Protein AF-A0A7S1HEB6-F1 (afdb_monomer_lite)

InterPro domains:
  IPR001453 MoaB/Mog domain [PF00994] (4-107)
  IPR001453 MoaB/Mog domain [SM00852] (3-138)
  IPR001453 MoaB/Mog domain [cd00885] (1-131)
  IPR036425 MoaB/Mog-like domain superfamily [G3DSA:3.40.980.10] (1-138)
  IPR036425 MoaB/Mog-like domain superfamily [SSF53218] (1-133)
  IPR050101 Competence-damage inducible protein CinA [PTHR13939] (1-138)

Radius of gyration: 15.94 Å; chains: 1; bounding box: 35×32×43 Å

Structure (mmCIF, N/CA/C/O backbone):
data_AF-A0A7S1HEB6-F1
#
_entry.id   AF-A0A7S1HEB6-F1
#
loop_
_atom_site.group_PDB
_atom_site.id
_atom_site.type_symbol
_atom_site.label_atom_id
_atom_site.label_alt_id
_atom_site.label_comp_id
_atom_site.label_asym_id
_atom_site.label_entity_id
_atom_site.label_seq_id
_atom_site.pdbx_PDB_ins_code
_atom_site.Cartn_x
_atom_site.Cartn_y
_atom_site.Cartn_z
_atom_site.occupancy
_atom_site.B_iso_or_equiv
_atom_site.auth_seq_id
_atom_site.auth_comp_id
_atom_site.auth_asym_id
_atom_site.auth_atom_id
_atom_site.pdbx_PDB_model_num
ATOM 1 N N . LYS A 1 1 ? -6.586 -6.520 15.567 1.00 96.88 1 LYS A N 1
ATOM 2 C CA . LYS A 1 1 ? -7.572 -6.198 14.508 1.00 96.88 1 LYS A CA 1
ATOM 3 C C . LYS A 1 1 ? -6.831 -5.660 13.300 1.00 96.88 1 LYS A C 1
ATOM 5 O O . LYS A 1 1 ? -5.785 -5.042 13.477 1.00 96.88 1 LYS A O 1
ATOM 10 N N . ALA A 1 2 ? -7.365 -5.883 12.113 1.00 98.69 2 ALA A N 1
ATOM 11 C CA . ALA A 1 2 ? -6.839 -5.358 10.869 1.00 98.69 2 ALA A CA 1
ATOM 12 C C . ALA A 1 2 ? -7.959 -4.744 10.026 1.00 98.69 2 ALA A C 1
ATOM 14 O O . ALA A 1 2 ? -9.112 -5.152 10.148 1.00 98.69 2 ALA A O 1
ATOM 15 N N . ALA A 1 3 ? -7.613 -3.812 9.151 1.00 98.75 3 ALA A N 1
ATOM 16 C CA . ALA A 1 3 ? -8.481 -3.304 8.099 1.00 98.75 3 ALA A CA 1
ATOM 17 C C . ALA A 1 3 ? -7.734 -3.299 6.762 1.00 98.75 3 ALA A C 1
ATOM 19 O O . ALA A 1 3 ? -6.502 -3.298 6.746 1.00 98.75 3 ALA A O 1
ATOM 20 N N . LEU A 1 4 ? -8.474 -3.305 5.658 1.00 98.75 4 LEU A N 1
ATOM 21 C CA . LEU A 1 4 ? -7.929 -3.256 4.304 1.00 98.75 4 LEU A CA 1
ATOM 22 C C . LEU A 1 4 ? -8.520 -2.067 3.541 1.00 98.75 4 LEU A C 1
ATOM 24 O O . LEU A 1 4 ? -9.736 -1.888 3.512 1.00 98.75 4 LEU A O 1
ATOM 28 N N . LEU A 1 5 ? -7.645 -1.291 2.913 1.00 98.62 5 LEU A N 1
ATOM 29 C CA . LEU A 1 5 ? -7.966 -0.233 1.968 1.00 98.62 5 LEU A CA 1
ATOM 30 C C . LEU A 1 5 ? -7.549 -0.674 0.564 1.00 98.62 5 LEU A C 1
ATOM 32 O O . LEU A 1 5 ? -6.359 -0.795 0.281 1.00 98.62 5 LEU A O 1
ATOM 36 N N . ILE A 1 6 ? -8.516 -0.930 -0.306 1.00 98.31 6 ILE A N 1
ATOM 37 C CA . ILE A 1 6 ? -8.262 -1.172 -1.727 1.00 98.31 6 ILE A CA 1
ATOM 38 C C . ILE A 1 6 ? -8.391 0.159 -2.459 1.00 98.31 6 ILE A C 1
ATOM 40 O O . ILE A 1 6 ? -9.386 0.858 -2.287 1.00 98.31 6 ILE A O 1
ATOM 44 N N . ILE A 1 7 ? -7.382 0.497 -3.252 1.00 98.06 7 ILE A N 1
ATOM 45 C CA . ILE A 1 7 ? -7.266 1.751 -3.995 1.00 98.06 7 ILE A CA 1
ATOM 46 C C . ILE A 1 7 ? -7.190 1.358 -5.463 1.00 98.06 7 ILE A C 1
ATOM 48 O O . ILE A 1 7 ? -6.260 0.652 -5.851 1.00 98.06 7 ILE A O 1
ATOM 52 N N . GLY A 1 8 ? -8.209 1.718 -6.232 1.00 96.38 8 GLY A N 1
ATOM 53 C CA . GLY A 1 8 ? -8.272 1.322 -7.632 1.00 96.38 8 GLY A CA 1
ATOM 54 C C . GLY A 1 8 ? -9.655 1.512 -8.229 1.00 96.38 8 GLY A C 1
ATOM 55 O O . GLY A 1 8 ? -10.626 0.821 -7.884 1.00 96.38 8 GLY A O 1
ATOM 56 N N . ASP A 1 9 ? -9.734 2.429 -9.179 1.00 96.00 9 ASP A N 1
ATOM 57 C CA . ASP A 1 9 ? -10.909 2.699 -10.000 1.00 96.00 9 ASP A CA 1
ATOM 58 C C . ASP A 1 9 ? -11.431 1.447 -10.729 1.00 96.00 9 ASP A C 1
ATOM 60 O O . ASP A 1 9 ? -12.634 1.282 -10.942 1.00 96.00 9 ASP A O 1
ATOM 64 N N . GLU A 1 10 ? -10.537 0.552 -11.141 1.00 95.31 10 GLU A N 1
ATOM 65 C CA . GLU A 1 10 ? -10.843 -0.678 -11.868 1.00 95.31 10 GLU A CA 1
ATOM 66 C C . GLU A 1 10 ? -11.604 -1.705 -11.023 1.00 95.31 10 GLU A C 1
ATOM 68 O O . GLU A 1 10 ? -12.398 -2.480 -11.570 1.00 95.31 10 GLU A O 1
ATOM 73 N N . VAL A 1 11 ? -11.397 -1.689 -9.701 1.00 96.25 11 VAL A N 1
ATOM 74 C CA . VAL A 1 11 ? -12.158 -2.515 -8.757 1.00 96.25 11 VAL A CA 1
ATOM 75 C C . VAL A 1 11 ? -13.565 -1.943 -8.608 1.00 96.25 11 VAL A C 1
ATOM 77 O O . VAL A 1 11 ? -14.543 -2.684 -8.699 1.00 96.25 11 VAL A O 1
ATOM 80 N N . LEU A 1 12 ? -13.691 -0.617 -8.474 1.00 96.94 12 LEU A N 1
ATOM 81 C CA . LEU A 1 12 ? -14.990 0.066 -8.394 1.00 96.94 12 LEU A CA 1
ATOM 82 C C . LEU A 1 12 ? -15.814 -0.068 -9.681 1.00 96.94 12 LEU A C 1
ATOM 84 O O . LEU A 1 12 ? -17.032 -0.238 -9.625 1.00 96.94 12 LEU A O 1
ATOM 88 N N . LYS A 1 13 ? -15.158 -0.030 -10.845 1.00 97.19 13 LYS A N 1
ATOM 89 C CA . LYS A 1 13 ? -15.783 -0.238 -12.163 1.00 97.19 13 LYS A CA 1
ATOM 90 C C . LYS A 1 13 ? -16.126 -1.708 -12.427 1.00 97.19 13 LYS A C 1
ATOM 92 O O . LYS A 1 13 ? -16.819 -1.999 -13.401 1.00 97.19 13 LYS A O 1
ATOM 97 N N . GLY A 1 14 ? -15.639 -2.635 -11.598 1.00 96.12 14 GLY A N 1
ATOM 98 C CA . GLY A 1 14 ? -15.824 -4.075 -11.777 1.00 96.12 14 GLY A CA 1
ATOM 99 C C . GLY A 1 14 ? -15.068 -4.653 -12.976 1.00 96.12 14 GLY A C 1
ATOM 100 O O . GLY A 1 14 ? -15.375 -5.757 -13.422 1.00 96.12 14 GLY A O 1
ATOM 101 N N . THR A 1 15 ? -14.092 -3.921 -13.521 1.00 96.94 15 THR A N 1
ATOM 102 C CA . THR A 1 15 ? -13.247 -4.397 -14.626 1.00 96.94 15 THR A CA 1
ATOM 103 C C . THR A 1 15 ? -12.133 -5.321 -14.142 1.00 96.94 15 THR A C 1
ATOM 105 O O . THR A 1 15 ? -11.611 -6.113 -14.925 1.00 96.94 15 THR A O 1
ATOM 108 N N . VAL A 1 16 ? -11.792 -5.250 -12.853 1.00 95.94 16 VAL A N 1
ATOM 109 C CA . VAL A 1 16 ? -10.899 -6.190 -12.173 1.00 95.94 16 VAL A CA 1
ATOM 110 C C . VAL A 1 16 ? -11.618 -6.765 -10.959 1.00 95.94 16 VAL A C 1
ATOM 112 O O . VAL A 1 16 ? -12.208 -6.047 -10.158 1.00 95.94 16 VAL A O 1
ATOM 115 N N . GLU A 1 17 ? -11.564 -8.087 -10.830 1.00 96.12 17 GLU A N 1
ATOM 116 C CA . GLU A 1 17 ? -12.076 -8.797 -9.662 1.00 96.12 17 GLU A CA 1
ATOM 117 C C . GLU A 1 17 ? -11.105 -8.650 -8.482 1.00 96.12 17 GLU A C 1
ATOM 119 O O . GLU A 1 17 ? -9.916 -8.964 -8.602 1.00 96.12 17 GLU A O 1
ATOM 124 N N . ASP A 1 18 ? -11.619 -8.240 -7.321 1.00 96.44 18 ASP A N 1
ATOM 125 C CA . ASP A 1 18 ? -10.842 -8.202 -6.083 1.00 96.44 18 ASP A CA 1
ATOM 126 C C . ASP A 1 18 ? -10.491 -9.618 -5.594 1.00 96.44 18 ASP A C 1
ATOM 128 O O . ASP A 1 18 ? -11.314 -10.361 -5.052 1.00 96.44 18 ASP A O 1
ATOM 132 N N . LYS A 1 19 ? -9.211 -9.969 -5.743 1.00 96.88 19 LYS A N 1
ATOM 133 C CA . LYS A 1 19 ? -8.614 -11.204 -5.208 1.00 96.88 19 LYS A CA 1
ATOM 134 C C . LYS A 1 19 ? -7.832 -10.973 -3.914 1.00 96.88 19 LYS A C 1
ATOM 136 O O . LYS A 1 19 ? -7.462 -11.943 -3.244 1.00 96.88 19 LYS A O 1
ATOM 141 N N . ASN A 1 20 ? -7.597 -9.715 -3.546 1.00 96.75 20 ASN A N 1
ATOM 142 C CA . ASN A 1 20 ? -6.751 -9.321 -2.426 1.00 96.75 20 ASN A CA 1
ATOM 143 C C . ASN A 1 20 ? -7.496 -9.474 -1.100 1.00 96.75 20 ASN A C 1
ATOM 145 O O . ASN A 1 20 ? -6.960 -10.093 -0.176 1.00 96.75 20 ASN A O 1
ATOM 149 N N . THR A 1 21 ? -8.752 -9.023 -1.023 1.00 98.06 21 THR A N 1
ATOM 150 C CA . THR A 1 21 ? -9.584 -9.185 0.181 1.00 98.06 21 THR A CA 1
ATOM 151 C C . THR A 1 21 ? -9.708 -10.641 0.626 1.00 98.06 21 THR A C 1
ATOM 153 O O . THR A 1 21 ? -9.327 -10.944 1.763 1.00 98.06 21 THR A O 1
ATOM 156 N N . PRO A 1 22 ? -10.197 -11.585 -0.209 1.00 97.94 22 PRO A N 1
ATOM 157 C CA . PRO A 1 22 ? -10.374 -12.964 0.237 1.00 97.94 22 PRO A CA 1
ATOM 158 C C . PRO A 1 22 ? -9.044 -13.650 0.574 1.00 97.94 22 PRO A C 1
ATOM 160 O O . PRO A 1 22 ? -9.010 -14.511 1.457 1.00 97.94 22 PRO A O 1
ATOM 163 N N . TRP A 1 23 ? -7.944 -13.292 -0.097 1.00 98.12 23 TRP A N 1
ATOM 164 C CA . TRP A 1 23 ? -6.619 -13.822 0.223 1.00 98.12 23 TRP A CA 1
ATOM 165 C C . TRP A 1 23 ? -6.130 -13.329 1.590 1.00 98.12 23 TRP A C 1
ATOM 167 O O . TRP A 1 23 ? -5.758 -14.145 2.441 1.00 98.12 23 TRP A O 1
ATOM 177 N N . LEU A 1 24 ? -6.187 -12.015 1.830 1.00 98.31 24 LEU A N 1
ATOM 178 C CA . LEU A 1 24 ? -5.711 -11.399 3.067 1.00 98.31 24 LEU A CA 1
ATOM 179 C C . LEU A 1 24 ? -6.556 -11.842 4.265 1.00 98.31 24 LEU A C 1
ATOM 181 O O . LEU A 1 24 ? -6.000 -12.244 5.287 1.00 98.31 24 LEU A O 1
ATOM 185 N N . ALA A 1 25 ? -7.885 -11.861 4.119 1.00 98.38 25 ALA A N 1
ATOM 186 C CA . ALA A 1 25 ? -8.803 -12.310 5.164 1.00 98.38 25 ALA A CA 1
ATOM 187 C C . ALA A 1 25 ? -8.462 -13.730 5.647 1.00 98.38 25 ALA A C 1
ATOM 189 O O . ALA A 1 25 ? -8.342 -13.965 6.849 1.00 98.38 25 ALA A O 1
ATOM 190 N N . LYS A 1 26 ? -8.211 -14.667 4.720 1.00 98.38 26 LYS A N 1
ATOM 191 C CA . LYS A 1 26 ? -7.810 -16.044 5.060 1.00 98.38 26 LYS A CA 1
ATOM 192 C C . LYS A 1 26 ? -6.473 -16.089 5.805 1.00 98.38 26 LYS A C 1
ATOM 194 O O . LYS A 1 26 ? -6.342 -16.838 6.771 1.00 98.38 26 LYS A O 1
ATOM 199 N N . LYS A 1 27 ? -5.478 -15.305 5.370 1.00 98.31 27 LYS A N 1
ATOM 200 C CA . LYS A 1 27 ? -4.136 -15.273 5.986 1.00 98.31 27 LYS A CA 1
ATOM 201 C C . LYS A 1 27 ? -4.127 -14.661 7.385 1.00 98.31 27 LYS A C 1
ATOM 203 O O . LYS A 1 27 ? -3.360 -15.131 8.229 1.00 98.31 27 LYS A O 1
ATOM 208 N N . LEU A 1 28 ? -4.939 -13.630 7.609 1.00 98.31 28 LEU A N 1
ATOM 209 C CA . LEU A 1 28 ? -5.104 -12.979 8.908 1.00 98.31 28 LEU A CA 1
ATOM 210 C C . LEU A 1 28 ? -5.888 -13.874 9.869 1.00 98.31 28 LEU A C 1
ATOM 212 O O . LEU A 1 28 ? -5.422 -14.125 10.981 1.00 98.31 28 LEU A O 1
ATOM 216 N N . TYR A 1 29 ? -7.001 -14.455 9.410 1.00 98.00 29 TYR A N 1
ATOM 217 C CA . TYR A 1 29 ? -7.811 -15.367 10.218 1.00 98.00 29 TYR A CA 1
ATOM 218 C C . TYR A 1 29 ? -7.005 -16.582 10.687 1.00 98.00 29 TYR A C 1
ATOM 220 O O . TYR A 1 29 ? -7.027 -16.926 11.867 1.00 98.00 29 TYR A O 1
ATOM 228 N N . SER A 1 30 ? -6.188 -17.178 9.807 1.00 98.25 30 SER A N 1
ATOM 229 C CA . SER A 1 30 ? -5.315 -18.301 10.182 1.00 98.25 30 SER A CA 1
ATOM 230 C C . SER A 1 30 ? -4.249 -17.942 11.229 1.00 98.25 30 SER A C 1
ATOM 232 O O . SER A 1 30 ? -3.556 -18.829 11.716 1.00 98.25 30 SER A O 1
ATOM 234 N N . ARG A 1 31 ? -4.057 -16.651 11.522 1.00 97.94 31 ARG A N 1
ATOM 235 C CA . ARG A 1 31 ? -3.127 -16.116 12.530 1.00 97.94 31 ARG A CA 1
ATOM 236 C C . ARG A 1 31 ? -3.855 -15.510 13.735 1.00 97.94 31 ARG A C 1
ATOM 238 O O . ARG A 1 31 ? -3.209 -14.880 14.565 1.00 97.94 31 ARG A O 1
ATOM 245 N N . GL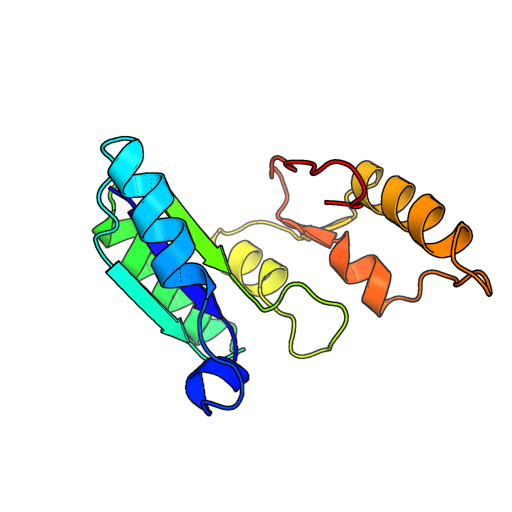Y A 1 32 ? -5.175 -15.678 13.833 1.00 97.81 32 GLY A N 1
ATOM 246 C CA . GLY A 1 32 ? -5.982 -15.116 14.918 1.00 97.81 32 GLY A CA 1
ATOM 247 C C . GLY A 1 32 ? -6.158 -13.596 14.841 1.00 97.81 32 GLY A C 1
ATOM 248 O O . GLY A 1 32 ? -6.391 -12.958 15.865 1.00 97.81 32 GLY A O 1
ATOM 249 N N . VAL A 1 33 ? -6.015 -12.997 13.654 1.00 98.38 33 VAL A N 1
ATOM 250 C CA . VAL A 1 33 ? -6.235 -11.563 13.435 1.00 98.38 33 VAL A CA 1
ATOM 251 C C . VAL A 1 33 ? -7.533 -11.356 12.661 1.00 98.38 33 VAL A C 1
ATOM 253 O O . VAL A 1 33 ? -7.652 -11.778 11.514 1.00 98.38 33 VAL A O 1
ATOM 256 N N . ASP A 1 34 ? -8.483 -10.642 13.263 1.00 97.12 34 ASP A N 1
ATOM 257 C CA . ASP A 1 34 ? -9.737 -10.292 12.593 1.00 97.12 34 ASP A CA 1
ATOM 258 C C . ASP A 1 34 ? -9.539 -9.128 11.618 1.00 97.12 34 ASP A C 1
ATOM 260 O O . ASP A 1 34 ? -9.093 -8.046 12.022 1.00 97.12 34 ASP A O 1
ATOM 264 N N . LEU A 1 35 ? -9.910 -9.339 10.352 1.00 98.50 35 LEU A N 1
ATOM 265 C CA . LEU A 1 35 ? -10.102 -8.273 9.371 1.00 98.50 35 LEU A CA 1
ATOM 266 C C . LEU A 1 35 ? -11.491 -7.658 9.596 1.00 98.50 35 LEU A C 1
ATOM 268 O O . LEU A 1 35 ? -12.499 -8.237 9.201 1.00 98.50 35 LEU A O 1
ATOM 272 N N . VAL A 1 36 ? -11.547 -6.516 10.280 1.00 98.12 36 VAL A N 1
ATOM 273 C CA . VAL A 1 36 ? -12.801 -5.929 10.787 1.00 98.12 36 VAL A CA 1
ATOM 274 C C . VAL A 1 36 ? -13.487 -4.993 9.793 1.00 98.12 36 VAL A C 1
ATOM 276 O O . VAL A 1 36 ? -14.682 -4.734 9.916 1.00 98.12 36 VAL A O 1
ATOM 279 N N . ARG A 1 37 ? -12.745 -4.482 8.806 1.00 98.50 37 ARG A N 1
ATOM 280 C CA . ARG A 1 37 ? -13.255 -3.564 7.784 1.00 98.50 37 ARG A CA 1
ATOM 281 C C . ARG A 1 37 ? -12.458 -3.700 6.492 1.00 98.50 37 ARG A C 1
ATOM 283 O O . ARG A 1 37 ? -11.237 -3.838 6.527 1.00 98.50 37 ARG A O 1
ATOM 290 N N . VAL A 1 38 ? -13.165 -3.617 5.373 1.00 98.50 38 VAL A N 1
ATOM 291 C CA . VAL A 1 38 ? -12.593 -3.430 4.039 1.00 98.50 38 VAL A CA 1
ATOM 292 C C . VAL A 1 38 ? -13.305 -2.244 3.404 1.00 98.50 38 VAL A C 1
ATOM 294 O O . VAL A 1 38 ? -14.534 -2.179 3.468 1.00 98.50 38 VAL A O 1
ATOM 297 N N . GLU A 1 39 ? -12.552 -1.313 2.831 1.00 98.50 39 GLU A N 1
ATOM 298 C CA . GLU A 1 39 ? -13.078 -0.206 2.026 1.00 98.50 39 GLU A CA 1
ATOM 299 C C . GLU A 1 39 ? -12.358 -0.182 0.674 1.00 98.50 39 GLU A C 1
ATOM 301 O O . GLU A 1 39 ? -11.146 -0.386 0.613 1.00 98.50 39 GLU A O 1
ATOM 306 N N . VAL A 1 40 ? -13.119 0.031 -0.401 1.00 98.38 40 VAL A N 1
ATOM 307 C CA . VAL A 1 40 ? -12.614 0.197 -1.770 1.00 98.38 40 VAL A CA 1
ATOM 308 C C . VAL A 1 40 ? -12.857 1.649 -2.162 1.00 98.38 40 VAL A C 1
ATOM 310 O O . VAL A 1 40 ? -13.988 2.123 -2.037 1.00 98.38 40 VAL A O 1
ATOM 313 N N . VAL A 1 41 ? -11.818 2.352 -2.600 1.00 98.25 41 VAL A N 1
ATOM 314 C CA . VAL A 1 41 ? -11.854 3.787 -2.920 1.00 98.25 41 VAL A CA 1
ATOM 315 C C . VAL A 1 41 ? -11.246 4.055 -4.300 1.00 98.25 41 VAL A C 1
ATOM 317 O O . VAL A 1 41 ? -10.448 3.238 -4.771 1.00 98.25 41 VAL A O 1
ATOM 320 N N . PRO A 1 42 ? -11.625 5.163 -4.967 1.00 97.50 42 PRO A N 1
ATOM 321 C CA . PRO A 1 42 ? -10.995 5.559 -6.223 1.00 97.50 42 PRO A CA 1
ATOM 322 C C . PRO A 1 42 ? -9.539 5.987 -6.001 1.00 97.50 42 PRO A C 1
ATOM 324 O O . PRO A 1 42 ? -9.114 6.231 -4.867 1.00 97.50 42 PRO A O 1
ATOM 327 N N . ASP A 1 43 ? -8.799 6.144 -7.097 1.00 96.12 43 ASP A N 1
ATOM 328 C CA . ASP A 1 43 ? -7.449 6.722 -7.131 1.00 96.12 43 ASP A CA 1
ATOM 329 C C . ASP A 1 43 ? -7.474 8.248 -6.894 1.00 96.12 43 ASP A C 1
ATOM 331 O O . ASP A 1 43 ? -7.026 9.055 -7.710 1.00 96.12 43 ASP A O 1
ATOM 335 N N . ASP A 1 44 ? -8.022 8.660 -5.747 1.00 96.75 44 ASP A N 1
ATOM 336 C CA . ASP A 1 44 ? -8.094 10.044 -5.282 1.00 96.75 44 ASP A CA 1
ATOM 337 C C . ASP A 1 44 ? -7.414 10.205 -3.913 1.00 96.75 44 ASP A C 1
ATOM 339 O O . ASP A 1 44 ? -7.672 9.472 -2.955 1.00 96.75 44 ASP A O 1
ATOM 343 N N . LYS A 1 45 ? -6.532 11.205 -3.797 1.00 96.31 45 LYS A N 1
ATOM 344 C CA . LYS A 1 45 ? -5.729 11.421 -2.582 1.00 96.31 45 LYS A CA 1
ATOM 345 C C . LYS A 1 45 ? -6.579 11.700 -1.348 1.00 96.31 45 LYS A C 1
ATOM 347 O O . LYS A 1 45 ? -6.229 11.254 -0.253 1.00 96.31 45 LYS A O 1
ATOM 352 N N . LYS A 1 46 ? -7.668 12.456 -1.506 1.00 96.88 46 LYS A N 1
ATOM 353 C CA . LYS A 1 46 ? -8.545 12.826 -0.399 1.00 96.88 46 LYS A CA 1
ATOM 354 C C . LYS A 1 46 ? -9.326 11.604 0.071 1.00 96.88 46 LYS A C 1
ATOM 356 O O . LYS A 1 46 ? -9.377 11.362 1.277 1.00 96.88 46 LYS A O 1
ATOM 361 N N . ASP A 1 47 ? -9.873 10.815 -0.852 1.00 98.25 47 ASP A N 1
ATOM 362 C CA . ASP A 1 47 ? -10.573 9.572 -0.515 1.00 98.25 47 ASP A CA 1
ATOM 363 C C . ASP A 1 47 ? -9.649 8.567 0.185 1.00 98.25 47 ASP A C 1
ATOM 365 O O . ASP A 1 47 ? -10.026 8.006 1.221 1.00 98.25 47 ASP A O 1
ATOM 369 N N . VAL A 1 48 ? -8.413 8.392 -0.298 1.00 98.31 48 VAL A N 1
ATOM 370 C CA . VAL A 1 48 ? -7.408 7.537 0.356 1.00 98.31 48 VAL A CA 1
ATOM 371 C C . VAL A 1 48 ? -7.083 8.042 1.764 1.00 98.31 48 VAL A C 1
ATOM 373 O O . VAL A 1 48 ? -7.107 7.258 2.717 1.00 98.31 48 VAL A O 1
ATOM 376 N N . GLY A 1 49 ? -6.814 9.341 1.926 1.00 98.06 49 GLY A N 1
ATOM 377 C CA . GLY A 1 49 ? -6.446 9.934 3.214 1.00 98.06 49 GLY A CA 1
ATOM 378 C C . GLY A 1 49 ? -7.564 9.869 4.259 1.00 98.06 49 GLY A C 1
ATOM 379 O O . GLY A 1 49 ? -7.338 9.408 5.383 1.00 98.06 49 GLY A O 1
ATOM 380 N N . ASP A 1 50 ? -8.783 10.263 3.885 1.00 98.25 50 ASP A N 1
ATOM 381 C CA . ASP A 1 50 ? -9.951 10.224 4.772 1.00 98.25 50 ASP A CA 1
ATOM 382 C C . ASP A 1 50 ? -10.275 8.786 5.193 1.00 98.25 50 ASP A C 1
ATOM 384 O O . ASP A 1 50 ? -10.607 8.518 6.353 1.00 98.25 50 ASP A O 1
ATOM 388 N N . THR A 1 51 ? -10.152 7.839 4.261 1.00 98.56 51 THR A N 1
ATOM 389 C CA . THR A 1 51 ? -10.401 6.423 4.534 1.00 98.56 51 THR A CA 1
ATOM 390 C C . THR A 1 51 ? -9.321 5.831 5.424 1.00 98.56 51 THR A C 1
ATOM 392 O O . THR A 1 51 ? -9.646 5.176 6.413 1.00 98.56 51 THR A O 1
ATOM 395 N N . LEU A 1 52 ? -8.043 6.129 5.171 1.00 98.31 52 LEU A N 1
ATOM 396 C CA . LEU A 1 52 ? -6.951 5.726 6.055 1.00 98.31 52 LEU A CA 1
ATOM 397 C C . LEU A 1 52 ? -7.198 6.205 7.492 1.00 98.31 52 LEU A C 1
ATOM 399 O O . LEU A 1 52 ? -7.038 5.424 8.432 1.00 98.31 52 LEU A O 1
ATOM 403 N N . ALA A 1 53 ? -7.617 7.460 7.679 1.00 97.88 53 ALA A N 1
ATOM 404 C CA . ALA A 1 53 ? -7.921 8.005 9.000 1.00 97.88 53 ALA A CA 1
ATOM 405 C C . ALA A 1 53 ? -9.060 7.238 9.698 1.00 97.88 53 ALA A C 1
ATOM 407 O O . ALA A 1 53 ? -8.907 6.849 10.862 1.00 97.88 53 ALA A O 1
ATOM 408 N N . ARG A 1 54 ? -10.163 6.951 8.987 1.00 97.94 54 ARG A N 1
ATOM 409 C CA . ARG A 1 54 ? -11.275 6.134 9.512 1.00 97.94 54 ARG A CA 1
ATOM 410 C C . ARG A 1 54 ? -10.822 4.725 9.887 1.00 97.94 54 ARG A C 1
ATOM 412 O O . ARG A 1 54 ? -11.090 4.274 11.000 1.00 97.94 54 ARG A O 1
ATOM 419 N N . LEU A 1 55 ? -10.096 4.045 8.999 1.00 98.50 55 LEU A N 1
ATOM 420 C CA . LEU A 1 55 ? -9.631 2.676 9.231 1.00 98.50 55 LEU A CA 1
ATOM 421 C C . LEU A 1 55 ? -8.646 2.595 10.400 1.00 98.50 55 LEU A C 1
ATOM 423 O O . LEU A 1 55 ? -8.733 1.669 11.204 1.00 98.50 55 LEU A O 1
ATOM 427 N N . ARG A 1 56 ? -7.746 3.577 10.548 1.00 97.69 56 ARG A N 1
ATOM 428 C CA . ARG A 1 56 ? -6.839 3.667 11.706 1.00 97.69 56 ARG A CA 1
ATOM 429 C C . ARG A 1 56 ? -7.610 3.801 13.019 1.00 97.69 56 ARG A C 1
ATOM 431 O O . ARG A 1 56 ? -7.248 3.145 13.995 1.00 97.69 56 ARG A O 1
ATOM 438 N N . ALA A 1 57 ? -8.668 4.613 13.045 1.00 97.56 57 ALA A N 1
ATOM 439 C CA . ALA A 1 57 ? -9.529 4.741 14.219 1.00 97.56 57 ALA A CA 1
ATOM 440 C C . ALA A 1 57 ? -10.265 3.425 14.540 1.00 97.56 57 ALA A C 1
ATOM 442 O O . ALA A 1 57 ? -10.321 3.027 15.702 1.00 97.56 57 ALA A O 1
ATOM 443 N N . GLU A 1 58 ? -10.757 2.719 13.517 1.00 98.00 58 GLU A N 1
ATOM 444 C CA . GLU A 1 58 ? -11.471 1.440 13.648 1.00 98.00 58 GLU A CA 1
ATOM 445 C C . GLU A 1 58 ? -10.589 0.322 14.237 1.00 98.00 58 GLU A C 1
ATOM 447 O O . GLU A 1 58 ? -11.012 -0.435 15.119 1.00 98.00 58 GLU 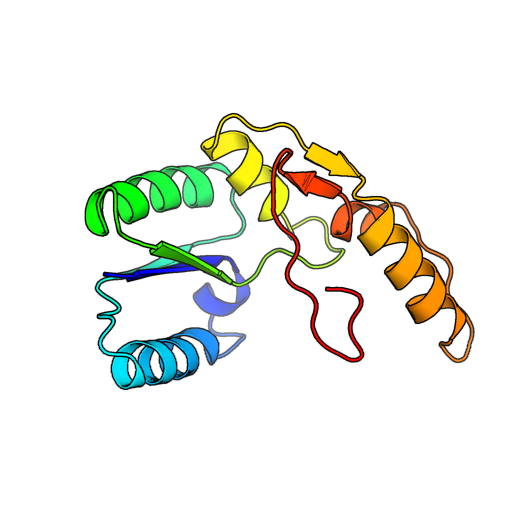A O 1
ATOM 452 N N . VAL A 1 59 ? -9.343 0.202 13.767 1.00 98.38 59 VAL A N 1
ATOM 453 C CA . VAL A 1 59 ? -8.431 -0.864 14.220 1.00 98.38 59 VAL A CA 1
ATOM 454 C C . VAL A 1 59 ? -7.735 -0.537 15.543 1.00 98.38 59 VAL A C 1
ATOM 456 O O . VAL A 1 59 ? -7.282 -1.457 16.230 1.00 98.38 59 VAL A O 1
ATOM 459 N N . GLY A 1 60 ? -7.698 0.742 15.927 1.00 97.31 60 GLY A N 1
ATOM 460 C CA . GLY A 1 60 ? -7.117 1.225 17.176 1.00 97.31 60 GLY A CA 1
ATOM 461 C C . GLY A 1 60 ? -5.579 1.257 17.187 1.00 97.31 60 GLY A C 1
ATOM 462 O O . GLY A 1 60 ? -4.929 0.925 16.196 1.00 97.31 60 GLY A O 1
ATOM 463 N N . PRO A 1 61 ? -4.964 1.637 18.324 1.00 95.56 61 PRO A N 1
ATOM 464 C CA . PRO A 1 61 ? -3.523 1.910 18.417 1.00 95.56 61 PRO A CA 1
ATOM 465 C C . PRO A 1 61 ? -2.626 0.676 18.240 1.00 95.56 61 PRO A C 1
ATOM 467 O O . PRO A 1 61 ? -1.443 0.819 17.958 1.00 95.56 61 PRO A O 1
ATOM 470 N N . THR A 1 62 ? -3.172 -0.527 18.419 1.00 96.12 62 THR A N 1
ATOM 471 C CA . THR A 1 62 ? -2.465 -1.808 18.243 1.00 96.12 62 THR A CA 1
ATOM 472 C C . THR A 1 62 ? -2.924 -2.563 16.993 1.00 96.12 62 THR A C 1
ATOM 474 O O . THR A 1 62 ? -2.592 -3.734 16.806 1.00 96.12 62 THR A O 1
ATOM 477 N N . GLY A 1 63 ? -3.747 -1.921 16.161 1.00 97.44 63 GLY A N 1
ATOM 478 C CA . GLY A 1 63 ? -4.270 -2.488 14.931 1.00 97.44 63 GLY A CA 1
ATOM 479 C C . GLY A 1 63 ? -3.367 -2.254 13.724 1.00 97.44 63 GLY A C 1
ATOM 480 O O . GLY A 1 63 ? -2.380 -1.528 13.786 1.00 97.44 63 GLY A O 1
ATOM 481 N N . MET A 1 64 ? -3.731 -2.877 12.605 1.00 97.94 64 MET A N 1
ATOM 482 C CA . MET A 1 64 ? -3.019 -2.747 11.331 1.00 97.94 64 MET A CA 1
ATOM 483 C C . MET A 1 64 ? -3.979 -2.295 10.234 1.00 97.94 64 MET A C 1
ATOM 485 O O . MET A 1 64 ? -5.108 -2.778 10.164 1.00 97.94 64 MET A O 1
ATOM 489 N N . VAL A 1 65 ? -3.524 -1.412 9.350 1.00 98.31 65 VAL A N 1
ATOM 490 C CA . VAL A 1 65 ? -4.223 -1.100 8.099 1.00 98.31 65 VAL A CA 1
ATOM 491 C C . VAL A 1 65 ? -3.336 -1.565 6.955 1.00 98.31 65 VAL A C 1
ATOM 493 O O . VAL A 1 65 ? -2.171 -1.185 6.884 1.00 98.31 65 VAL A O 1
ATOM 496 N N . PHE A 1 66 ? -3.884 -2.409 6.090 1.00 98.25 66 PHE A N 1
ATOM 497 C CA . PHE A 1 66 ? -3.255 -2.840 4.850 1.00 98.25 66 PHE A CA 1
ATOM 498 C C . PHE A 1 66 ? -3.799 -1.989 3.707 1.00 98.25 66 PHE A C 1
ATOM 500 O O . PHE A 1 66 ? -4.989 -1.681 3.697 1.00 98.25 66 PHE A O 1
ATOM 507 N N . THR A 1 67 ? -2.959 -1.638 2.739 1.00 97.75 67 THR A N 1
ATOM 508 C CA . THR A 1 67 ? -3.393 -1.027 1.478 1.00 97.75 67 THR A CA 1
ATOM 509 C C . THR A 1 67 ? -3.082 -1.960 0.313 1.00 97.75 67 THR A C 1
ATOM 511 O O . THR A 1 67 ? -2.183 -2.800 0.400 1.00 97.75 67 THR A O 1
ATOM 514 N N . SER A 1 68 ? -3.840 -1.852 -0.774 1.00 96.62 68 SER A N 1
ATOM 515 C CA . SER A 1 68 ? -3.592 -2.605 -2.002 1.00 96.62 68 SER A CA 1
ATOM 516 C C . SER A 1 68 ? -4.043 -1.807 -3.223 1.00 96.62 68 SER A C 1
ATOM 518 O O . SER A 1 68 ? -5.154 -1.286 -3.210 1.00 96.62 68 SER A O 1
ATOM 520 N N . GLY A 1 69 ? -3.194 -1.746 -4.253 1.00 94.94 69 GLY A N 1
ATOM 521 C CA . GLY A 1 69 ? -3.418 -0.967 -5.478 1.00 94.94 69 GLY A CA 1
ATOM 522 C C . GLY A 1 69 ? -2.751 0.416 -5.459 1.00 94.94 69 GLY A C 1
ATOM 523 O O . GLY A 1 69 ? -2.233 0.847 -4.424 1.00 94.94 69 GLY A O 1
ATOM 524 N N . GLY A 1 70 ? -2.678 1.063 -6.624 1.00 93.38 70 GLY A N 1
ATOM 525 C CA . GLY A 1 70 ? -2.125 2.412 -6.808 1.00 93.38 70 GLY A CA 1
ATOM 526 C C . GLY A 1 70 ? -0.607 2.571 -6.584 1.00 93.38 70 GLY A C 1
ATOM 527 O O . GLY A 1 70 ? -0.173 3.634 -6.143 1.00 93.38 70 GLY A O 1
ATOM 528 N N . ILE A 1 71 ? 0.204 1.523 -6.804 1.00 93.12 71 ILE A N 1
ATOM 529 C CA . ILE A 1 71 ? 1.677 1.525 -6.588 1.00 93.12 71 ILE A CA 1
ATOM 530 C C . ILE A 1 71 ? 2.512 1.268 -7.859 1.00 93.12 71 ILE A C 1
ATOM 532 O O . ILE A 1 71 ? 3.721 1.025 -7.784 1.00 93.12 71 ILE A O 1
ATOM 536 N N . GLY A 1 72 ? 1.877 1.221 -9.024 1.00 90.69 72 GLY A N 1
ATOM 537 C CA . GLY A 1 72 ? 2.535 1.053 -10.315 1.00 90.69 72 GLY A CA 1
ATOM 538 C C . GLY A 1 72 ? 3.176 2.341 -10.871 1.00 90.69 72 GLY A C 1
ATOM 539 O O . GLY A 1 72 ? 3.381 3.322 -10.154 1.00 90.69 72 GLY A O 1
ATOM 540 N N . PRO A 1 73 ? 3.564 2.330 -12.161 1.00 89.38 73 PRO A N 1
ATOM 541 C CA . PRO A 1 73 ? 4.228 3.457 -12.814 1.00 89.38 73 PRO A CA 1
ATOM 542 C C . PRO A 1 73 ? 3.271 4.513 -13.392 1.00 89.38 73 PRO A C 1
ATOM 544 O O . PRO A 1 73 ? 3.753 5.480 -13.992 1.00 89.38 73 PRO A O 1
ATOM 547 N N . THR A 1 74 ? 1.950 4.324 -13.351 1.00 89.00 74 THR A N 1
ATOM 548 C CA . THR A 1 74 ? 1.020 5.226 -14.041 1.00 89.00 74 THR A CA 1
ATOM 549 C C . THR A 1 74 ? 0.750 6.495 -13.218 1.00 89.00 74 THR A C 1
ATOM 551 O O . THR A 1 74 ? 1.288 6.698 -12.129 1.00 89.00 74 THR A O 1
ATOM 554 N N . HIS A 1 75 ? 0.047 7.470 -13.802 1.00 81.81 75 HIS A N 1
ATOM 555 C CA . HIS A 1 75 ? -0.174 8.763 -13.130 1.00 81.81 75 HIS A CA 1
ATOM 556 C C . HIS A 1 75 ? -1.261 8.687 -12.051 1.00 81.81 75 HIS A C 1
ATOM 558 O O . HIS A 1 75 ? -1.242 9.487 -11.122 1.00 81.81 75 HIS A O 1
ATOM 564 N N . ASP A 1 76 ? -2.181 7.742 -12.204 1.00 86.88 76 ASP A N 1
ATOM 565 C CA . ASP A 1 76 ? -3.220 7.342 -11.257 1.00 86.88 76 ASP A CA 1
ATOM 566 C C . ASP A 1 76 ? -2.682 6.458 -10.120 1.00 86.88 76 ASP A C 1
ATOM 568 O O . ASP A 1 76 ? -3.303 6.399 -9.068 1.00 86.88 76 ASP A O 1
ATOM 572 N N . ASP A 1 77 ? -1.482 5.880 -10.243 1.00 91.31 77 ASP A N 1
ATOM 573 C CA . ASP A 1 77 ? -0.794 5.259 -9.108 1.00 91.31 77 ASP A CA 1
ATOM 574 C C . ASP A 1 77 ? -0.315 6.337 -8.112 1.00 91.31 77 ASP A C 1
ATOM 576 O O . ASP A 1 77 ? 0.739 6.963 -8.286 1.00 91.31 77 ASP A O 1
ATOM 580 N N . ILE A 1 78 ? -1.136 6.589 -7.087 1.00 94.62 78 ILE A N 1
ATOM 581 C CA . ILE A 1 78 ? -0.963 7.674 -6.103 1.00 94.62 78 ILE A CA 1
ATOM 582 C C . ILE A 1 78 ? -0.876 7.193 -4.648 1.00 94.62 78 ILE A C 1
ATOM 584 O O . ILE A 1 78 ? -0.900 8.012 -3.722 1.00 94.62 78 ILE A O 1
ATOM 588 N N . THR A 1 79 ? -0.833 5.881 -4.406 1.00 96.81 79 THR A N 1
ATOM 589 C CA . THR A 1 79 ? -0.957 5.326 -3.052 1.00 96.81 79 THR A CA 1
ATOM 590 C C . THR A 1 79 ? 0.165 5.814 -2.142 1.00 96.81 79 THR A C 1
ATOM 592 O O . THR A 1 79 ? -0.112 6.252 -1.027 1.00 96.81 79 THR A O 1
ATOM 595 N N . TYR A 1 80 ? 1.426 5.806 -2.585 1.00 95.94 80 TYR A N 1
ATOM 596 C CA . TYR A 1 80 ? 2.531 6.282 -1.744 1.00 95.94 80 TYR A CA 1
ATOM 597 C C . TYR A 1 80 ? 2.407 7.771 -1.422 1.00 95.94 80 TYR A C 1
ATOM 599 O O . TYR A 1 80 ? 2.590 8.157 -0.266 1.00 95.94 80 TYR A O 1
ATOM 607 N N . GLU A 1 81 ? 2.033 8.592 -2.401 1.00 95.69 81 GLU A N 1
ATOM 608 C CA . GLU A 1 81 ? 1.787 10.019 -2.227 1.00 95.69 81 GLU A CA 1
ATOM 609 C C . GLU A 1 81 ? 0.675 10.285 -1.214 1.00 95.69 81 GLU A C 1
ATOM 611 O O . GLU A 1 81 ? 0.865 11.073 -0.287 1.00 95.69 81 GLU A O 1
ATOM 616 N N . ALA A 1 82 ? -0.467 9.617 -1.369 1.00 96.94 82 ALA A N 1
ATOM 617 C CA . ALA A 1 82 ? -1.621 9.802 -0.502 1.00 96.94 82 ALA A CA 1
ATOM 618 C C . ALA A 1 82 ? -1.343 9.319 0.932 1.00 96.94 82 ALA A C 1
ATOM 620 O O . ALA A 1 82 ? -1.687 10.004 1.896 1.00 96.94 82 ALA A O 1
ATOM 621 N N . ILE A 1 83 ? -0.672 8.172 1.093 1.00 96.44 83 ILE A N 1
ATOM 622 C CA . ILE A 1 83 ? -0.295 7.644 2.412 1.00 96.44 83 ILE A CA 1
ATOM 623 C C . ILE A 1 83 ? 0.740 8.542 3.095 1.00 96.44 83 ILE A C 1
ATOM 625 O O . ILE A 1 83 ? 0.631 8.773 4.305 1.00 96.44 83 ILE A O 1
ATOM 629 N N . ALA A 1 84 ? 1.728 9.058 2.354 1.00 96.69 84 ALA A N 1
ATOM 630 C CA . ALA A 1 84 ? 2.714 9.991 2.890 1.00 96.69 84 ALA A CA 1
ATOM 631 C C . ALA A 1 84 ? 2.035 11.271 3.390 1.00 96.69 84 ALA A C 1
ATOM 633 O O . ALA A 1 84 ? 2.223 11.646 4.548 1.00 96.69 84 ALA A O 1
ATOM 634 N N . GLU A 1 85 ? 1.178 11.877 2.566 1.00 96.44 85 GLU A N 1
ATOM 635 C CA . GLU A 1 85 ? 0.421 13.084 2.907 1.00 96.44 85 GLU A CA 1
ATOM 636 C C . GLU A 1 85 ?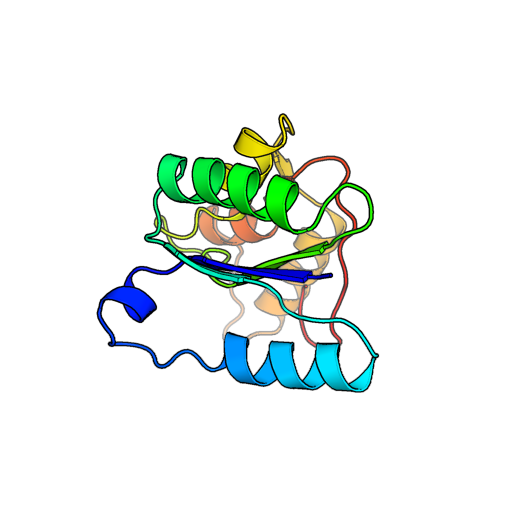 -0.466 12.870 4.144 1.00 96.44 85 GLU A C 1
ATOM 638 O O . GLU A 1 85 ? -0.343 13.598 5.132 1.00 96.44 85 GLU A O 1
ATOM 643 N N . ALA A 1 86 ? -1.275 11.806 4.154 1.00 95.12 86 ALA A N 1
ATOM 644 C CA . ALA A 1 86 ? -2.172 11.481 5.265 1.00 95.12 86 ALA A CA 1
ATOM 645 C C . ALA A 1 86 ? -1.437 11.116 6.569 1.00 95.12 86 ALA A C 1
ATOM 647 O O . ALA A 1 86 ? -2.002 11.214 7.662 1.00 95.12 86 ALA A O 1
ATOM 648 N N . SER A 1 87 ? -0.175 10.696 6.471 1.00 92.25 87 SER A N 1
ATOM 649 C CA . SER A 1 87 ? 0.670 10.360 7.622 1.00 92.25 87 SER A CA 1
ATOM 650 C C . SER A 1 87 ? 1.622 11.489 8.027 1.00 92.25 87 SER A C 1
ATOM 652 O O . SER A 1 87 ? 2.401 11.300 8.962 1.00 92.25 87 SER A O 1
ATOM 654 N N . GLY A 1 88 ? 1.587 12.642 7.346 1.00 95.31 88 GLY A N 1
ATOM 655 C CA . GLY A 1 88 ? 2.493 13.767 7.598 1.00 95.31 88 GLY A CA 1
ATOM 656 C C . GLY A 1 88 ? 3.962 13.457 7.288 1.00 95.31 88 GLY A C 1
ATOM 657 O O . GLY A 1 88 ? 4.857 14.004 7.931 1.00 95.31 88 GLY A O 1
ATOM 658 N N . ARG A 1 89 ? 4.215 12.548 6.343 1.00 95.94 89 ARG A N 1
ATOM 659 C CA . ARG A 1 89 ? 5.550 12.094 5.934 1.00 95.94 89 ARG A CA 1
ATOM 660 C C . ARG A 1 89 ? 5.952 12.716 4.606 1.00 95.94 89 ARG A C 1
ATOM 662 O O . ARG A 1 89 ? 5.110 13.097 3.795 1.00 95.94 89 ARG A O 1
ATOM 669 N N . LYS A 1 90 ? 7.260 12.799 4.380 1.00 97.06 90 LYS A N 1
ATOM 670 C CA . LYS A 1 90 ? 7.808 13.185 3.077 1.00 97.06 90 LYS A CA 1
ATOM 671 C C . LYS A 1 90 ? 7.912 11.959 2.182 1.00 97.06 90 LYS A C 1
ATOM 673 O O . LYS A 1 90 ? 7.844 10.835 2.662 1.00 97.06 90 LYS A O 1
ATOM 678 N N . LEU A 1 91 ? 8.090 12.193 0.891 1.00 96.75 91 LEU A N 1
ATOM 679 C CA . LEU A 1 91 ? 8.457 11.165 -0.071 1.00 96.75 91 LEU A CA 1
ATOM 680 C C . LEU A 1 91 ? 9.938 11.289 -0.395 1.00 96.75 91 LEU A C 1
ATOM 682 O O . LEU A 1 91 ? 10.413 12.389 -0.679 1.00 96.75 91 LEU A O 1
ATOM 686 N N . GLU A 1 92 ? 10.647 10.169 -0.373 1.00 96.88 92 GLU A N 1
ATOM 687 C CA . GLU A 1 92 ? 12.080 10.114 -0.639 1.00 96.88 92 GLU A CA 1
ATOM 688 C C . GLU A 1 92 ? 12.406 8.905 -1.512 1.00 96.88 92 GLU A C 1
ATOM 690 O O . GLU A 1 92 ? 11.780 7.848 -1.409 1.00 96.88 92 GLU A O 1
ATOM 695 N N . VAL A 1 93 ? 13.390 9.064 -2.396 1.00 96.75 93 VAL A N 1
ATOM 696 C CA . VAL A 1 93 ? 13.878 7.948 -3.208 1.00 96.75 93 VAL A CA 1
ATOM 697 C C . VAL A 1 93 ? 14.563 6.947 -2.286 1.00 96.75 93 VAL A C 1
ATOM 699 O O . VAL A 1 93 ? 15.571 7.247 -1.648 1.00 96.75 93 VAL A O 1
ATOM 702 N N . HIS A 1 94 ? 14.036 5.731 -2.248 1.00 96.50 94 HIS A N 1
ATOM 703 C CA . HIS A 1 94 ? 14.632 4.636 -1.514 1.00 96.50 94 HIS A CA 1
ATOM 704 C C . HIS A 1 94 ? 15.705 3.959 -2.375 1.00 96.50 94 HIS A C 1
ATOM 706 O O . HIS A 1 94 ? 15.431 3.060 -3.177 1.00 96.50 94 HIS A O 1
ATOM 712 N N . GLU A 1 95 ? 16.953 4.408 -2.215 1.00 95.81 95 GLU A N 1
ATOM 713 C CA . GLU A 1 95 ? 18.100 3.955 -3.016 1.00 95.81 95 GLU A CA 1
ATOM 714 C C . GLU A 1 95 ? 18.276 2.424 -3.089 1.00 95.81 95 GLU A C 1
ATOM 716 O O . GLU A 1 95 ? 18.561 1.924 -4.183 1.00 95.81 95 GLU A O 1
ATOM 721 N N . PRO A 1 96 ? 18.067 1.634 -2.012 1.00 94.75 96 PRO A N 1
ATOM 722 C CA . PRO A 1 96 ? 18.129 0.174 -2.106 1.00 94.75 96 PRO A CA 1
ATOM 723 C C . PRO A 1 96 ? 17.094 -0.413 -3.076 1.00 94.75 96 PRO A C 1
ATOM 725 O O . PRO A 1 96 ? 17.445 -1.235 -3.926 1.00 94.75 96 PRO A O 1
ATOM 728 N N . THR A 1 97 ? 15.841 0.053 -3.009 1.00 94.75 97 THR A N 1
ATOM 729 C CA . THR A 1 97 ? 14.776 -0.360 -3.937 1.00 94.75 97 THR A CA 1
ATOM 730 C C . THR A 1 97 ? 15.115 0.065 -5.360 1.00 94.75 97 THR A C 1
ATOM 732 O O . THR A 1 97 ? 15.044 -0.749 -6.282 1.00 94.75 97 THR A O 1
ATOM 735 N N . LEU A 1 98 ? 15.581 1.302 -5.552 1.00 95.44 98 LEU A N 1
ATOM 736 C CA . LEU A 1 98 ? 15.968 1.802 -6.869 1.00 95.44 98 LEU A CA 1
ATOM 737 C C . LEU A 1 98 ? 17.121 0.987 -7.481 1.00 95.44 98 LEU A C 1
ATOM 739 O O . LEU A 1 98 ? 17.112 0.688 -8.676 1.00 95.44 98 LEU A O 1
ATOM 743 N N . ALA A 1 99 ? 18.105 0.577 -6.678 1.00 94.38 99 ALA A N 1
ATOM 744 C CA . ALA A 1 99 ? 19.202 -0.276 -7.126 1.00 94.38 99 ALA A CA 1
ATOM 745 C C . ALA A 1 99 ? 18.720 -1.672 -7.563 1.00 94.38 99 ALA A C 1
ATOM 747 O O . ALA A 1 99 ? 19.193 -2.190 -8.580 1.00 94.38 99 ALA A O 1
ATOM 748 N N . LEU A 1 100 ? 17.767 -2.269 -6.839 1.00 93.94 100 LEU A N 1
ATOM 749 C CA . LEU A 1 100 ? 17.137 -3.532 -7.238 1.00 93.94 100 LEU A CA 1
ATOM 750 C C . LEU A 1 100 ? 16.320 -3.370 -8.523 1.00 93.94 100 LEU A C 1
ATOM 752 O O . LEU A 1 100 ? 16.450 -4.195 -9.427 1.00 93.94 100 LEU A O 1
ATOM 756 N N . MET A 1 101 ? 15.567 -2.274 -8.662 1.00 94.00 101 MET A N 1
ATOM 757 C CA . MET A 1 101 ? 14.845 -1.951 -9.895 1.00 94.00 101 MET A CA 1
ATOM 758 C C . MET A 1 101 ? 15.793 -1.830 -11.090 1.00 94.00 101 MET A C 1
ATOM 760 O O . MET A 1 101 ? 15.535 -2.431 -12.131 1.00 94.00 101 MET A O 1
ATOM 764 N N . ARG A 1 102 ? 16.922 -1.120 -10.947 1.00 94.50 102 ARG A N 1
ATOM 765 C CA . ARG A 1 102 ? 17.928 -0.997 -12.019 1.00 94.50 102 ARG A CA 1
ATOM 766 C C . ARG A 1 102 ? 18.412 -2.371 -12.485 1.00 94.50 102 ARG A C 1
ATOM 768 O O . ARG A 1 102 ? 18.440 -2.625 -13.685 1.00 94.50 102 ARG A O 1
ATOM 775 N N . LYS A 1 103 ? 18.732 -3.276 -11.552 1.00 93.19 103 LYS A N 1
ATOM 776 C CA . LYS A 1 103 ? 19.137 -4.656 -11.878 1.00 93.19 103 LYS A CA 1
ATOM 777 C C . LYS A 1 103 ? 18.015 -5.432 -12.572 1.00 93.19 103 LYS A C 1
ATOM 779 O O . LYS A 1 103 ? 18.265 -6.083 -13.581 1.00 93.19 103 LYS A O 1
ATOM 784 N N . PHE A 1 104 ? 16.789 -5.337 -12.057 1.00 92.50 104 PHE A N 1
ATOM 785 C CA . PHE A 1 104 ? 15.624 -6.039 -12.596 1.00 92.50 104 PHE A CA 1
ATOM 786 C C . PHE A 1 104 ? 15.306 -5.625 -14.039 1.00 92.50 104 PHE A C 1
ATOM 788 O O . PHE A 1 104 ? 15.093 -6.480 -14.895 1.00 92.50 104 PHE A O 1
ATOM 795 N N . TYR A 1 105 ? 15.296 -4.32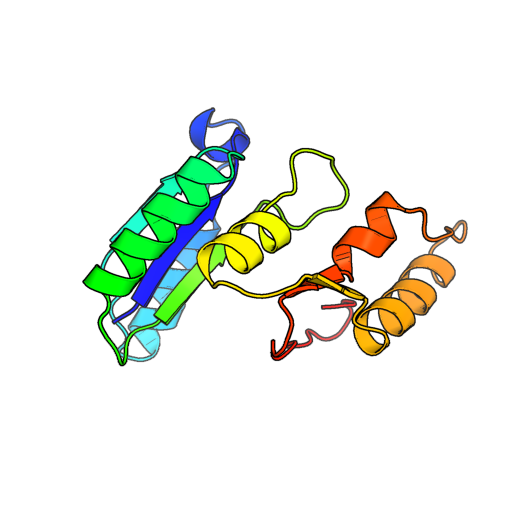1 -14.331 1.00 92.44 105 TYR A N 1
ATOM 796 C CA . TYR A 1 105 ? 14.991 -3.816 -15.672 1.00 92.44 105 TYR A CA 1
ATOM 797 C C . TYR A 1 105 ? 16.154 -3.992 -16.662 1.00 92.44 105 TYR A C 1
ATOM 799 O O . TYR A 1 105 ? 15.899 -4.235 -17.842 1.00 92.44 105 TYR A O 1
ATOM 807 N N . ALA A 1 106 ? 17.410 -3.963 -16.198 1.00 94.19 106 ALA A N 1
ATOM 808 C CA . ALA A 1 106 ? 18.575 -4.279 -17.029 1.00 94.19 106 ALA A CA 1
ATOM 809 C C . ALA A 1 106 ? 18.636 -5.762 -17.441 1.00 94.19 106 ALA A C 1
ATOM 811 O O . ALA A 1 106 ? 19.181 -6.076 -18.493 1.00 94.19 106 ALA A O 1
ATOM 812 N N . ALA A 1 107 ? 18.070 -6.664 -16.632 1.00 92.94 107 ALA A N 1
ATOM 813 C CA . ALA A 1 107 ? 18.008 -8.099 -16.918 1.00 92.94 107 ALA A CA 1
ATOM 814 C C . ALA A 1 107 ? 16.859 -8.507 -17.867 1.00 92.94 107 ALA A C 1
ATOM 816 O O . ALA A 1 107 ? 16.745 -9.683 -18.208 1.00 92.94 107 ALA A O 1
ATOM 817 N N . LYS A 1 108 ? 15.984 -7.573 -18.273 1.00 91.50 108 LYS A N 1
ATOM 818 C CA . LYS A 1 108 ? 14.934 -7.834 -19.273 1.00 91.50 108 LYS A CA 1
ATOM 819 C C . LYS A 1 108 ? 15.532 -7.984 -20.674 1.00 91.50 108 LYS A C 1
ATOM 821 O O . LYS A 1 108 ? 16.623 -7.494 -20.939 1.00 91.50 108 LYS A O 1
ATOM 826 N N . ASP A 1 109 ? 14.778 -8.616 -21.570 1.00 92.50 109 ASP A N 1
ATOM 827 C CA . ASP A 1 109 ? 15.125 -8.746 -22.987 1.00 92.50 109 ASP A CA 1
ATOM 828 C C . ASP A 1 109 ? 14.019 -8.121 -23.871 1.00 92.50 109 ASP A C 1
ATOM 830 O O . ASP A 1 109 ? 12.900 -8.644 -23.893 1.00 92.50 109 ASP A O 1
ATOM 834 N N . PRO A 1 110 ? 14.269 -6.976 -24.542 1.00 92.88 110 PRO A N 1
ATOM 835 C CA . PRO A 1 110 ? 15.490 -6.173 -24.455 1.00 92.88 110 PRO A CA 1
ATOM 836 C C . PRO A 1 110 ? 15.623 -5.462 -23.090 1.00 92.88 110 PRO A C 1
ATOM 838 O O . PRO A 1 110 ? 14.607 -5.238 -22.415 1.00 92.88 110 PRO A O 1
ATOM 841 N N . PRO A 1 111 ? 16.847 -5.058 -22.688 1.00 93.69 111 PRO A N 1
ATOM 842 C CA . PRO A 1 111 ? 17.061 -4.264 -21.482 1.00 93.69 111 PRO A CA 1
ATOM 843 C C . PRO A 1 111 ? 16.256 -2.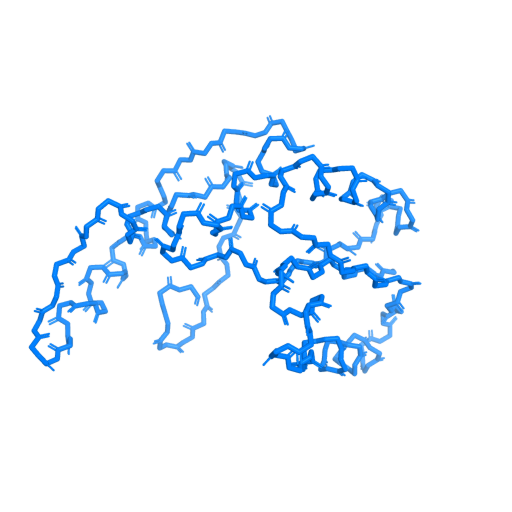968 -21.518 1.00 93.69 111 PRO A C 1
ATOM 845 O O . PRO A 1 111 ? 16.092 -2.344 -22.568 1.00 93.69 111 PRO A O 1
ATOM 848 N N . GLN A 1 112 ? 15.757 -2.550 -20.360 1.00 93.06 112 GLN A N 1
ATOM 849 C CA . GLN A 1 112 ? 14.946 -1.345 -20.235 1.00 93.06 112 GLN A CA 1
ATOM 850 C C . GLN A 1 112 ? 15.579 -0.375 -19.239 1.00 93.06 112 GLN A C 1
ATOM 852 O O . GLN A 1 112 ? 16.016 -0.773 -18.162 1.00 93.06 112 GLN A O 1
ATOM 857 N N . GLU A 1 113 ? 15.577 0.914 -19.570 1.00 90.69 113 GLU A N 1
ATOM 858 C CA . GLU A 1 113 ? 16.014 1.962 -18.646 1.00 90.69 113 GLU A CA 1
ATOM 859 C C . GLU A 1 113 ? 14.886 2.383 -17.691 1.00 90.69 113 GLU A C 1
ATOM 861 O O . GLU A 1 113 ? 13.692 2.224 -17.976 1.00 90.69 113 GLU A O 1
ATOM 866 N N . LEU A 1 114 ? 15.257 2.929 -16.531 1.00 92.88 114 LEU A N 1
ATOM 867 C CA . LEU A 1 114 ? 14.294 3.518 -15.605 1.00 92.88 114 LEU A CA 1
ATOM 868 C C . LEU A 1 114 ? 13.976 4.947 -16.046 1.00 92.88 114 LEU A C 1
ATOM 870 O O . LEU A 1 114 ? 14.838 5.818 -15.995 1.00 92.88 114 LEU A O 1
ATOM 874 N N . ASN A 1 115 ? 12.730 5.182 -16.451 1.00 92.56 115 ASN A N 1
ATOM 875 C CA . ASN A 1 115 ? 12.199 6.527 -16.643 1.00 92.56 115 ASN A CA 1
ATOM 876 C C . ASN A 1 115 ? 11.699 7.106 -15.305 1.00 92.56 115 ASN A C 1
ATOM 878 O O . ASN A 1 115 ? 11.632 6.403 -14.294 1.00 92.56 115 ASN A O 1
ATOM 882 N N . GLU A 1 116 ? 11.301 8.377 -15.305 1.00 92.50 116 GLU A N 1
ATOM 883 C CA . GLU A 1 116 ? 10.801 9.070 -14.107 1.00 92.50 116 GLU A CA 1
ATOM 884 C C . GLU A 1 116 ? 9.622 8.337 -13.445 1.00 92.50 116 GLU A C 1
ATOM 886 O O . GLU A 1 116 ? 9.593 8.179 -12.228 1.00 92.50 116 GLU A O 1
ATOM 891 N N . GLN A 1 117 ? 8.696 7.803 -14.245 1.00 91.94 117 GLN A N 1
ATOM 892 C CA . GLN A 1 117 ? 7.544 7.022 -13.778 1.00 91.94 117 GLN A CA 1
ATOM 893 C C . GLN A 1 117 ? 7.947 5.763 -13.001 1.00 91.94 117 GLN A C 1
ATOM 895 O O . GLN A 1 117 ? 7.377 5.465 -11.958 1.00 91.94 117 GLN A O 1
ATOM 900 N N . ARG A 1 118 ? 8.965 5.036 -13.467 1.00 92.75 118 ARG A N 1
ATOM 901 C CA . ARG A 1 118 ? 9.498 3.868 -12.751 1.00 92.75 118 ARG A CA 1
ATOM 902 C C . ARG A 1 118 ? 10.271 4.278 -11.508 1.00 92.75 118 ARG A C 1
ATOM 904 O O . ARG A 1 118 ? 10.196 3.585 -10.504 1.00 92.75 118 ARG A O 1
ATOM 911 N N . ILE A 1 119 ? 10.997 5.395 -11.553 1.00 93.44 119 ILE A N 1
ATOM 912 C CA . ILE A 1 119 ? 11.700 5.916 -10.373 1.00 93.44 119 ILE A CA 1
ATOM 913 C C . ILE A 1 119 ? 10.697 6.262 -9.266 1.00 93.44 119 ILE A C 1
ATOM 915 O O . ILE A 1 119 ? 10.967 5.944 -8.112 1.00 93.44 119 ILE A O 1
ATOM 919 N N . ARG A 1 120 ? 9.517 6.809 -9.606 1.00 93.56 120 ARG A N 1
ATOM 920 C CA . ARG A 1 120 ? 8.439 7.079 -8.634 1.00 93.56 120 ARG A CA 1
ATOM 921 C C . ARG A 1 120 ? 8.023 5.840 -7.835 1.00 93.56 120 ARG A C 1
ATOM 923 O O . ARG A 1 120 ? 7.716 5.974 -6.660 1.00 93.56 120 ARG A O 1
ATOM 930 N N . MET A 1 121 ? 8.101 4.639 -8.407 1.00 93.75 121 MET A N 1
ATOM 931 C CA . MET A 1 121 ? 7.776 3.391 -7.697 1.00 93.75 121 MET A CA 1
ATOM 932 C C . MET A 1 121 ? 8.790 3.042 -6.588 1.00 93.75 121 MET A C 1
ATOM 934 O O . MET A 1 121 ? 8.481 2.250 -5.701 1.00 93.75 121 MET A O 1
ATOM 938 N N . 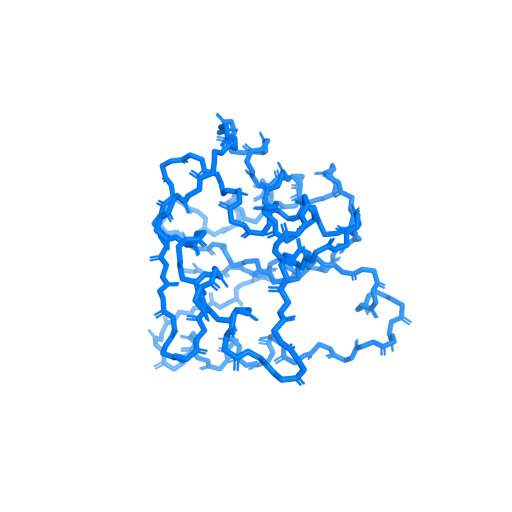ALA A 1 122 ? 9.992 3.632 -6.623 1.00 95.12 122 ALA A N 1
ATOM 939 C CA . ALA A 1 122 ? 10.988 3.579 -5.550 1.00 95.12 122 ALA A CA 1
ATOM 940 C C . ALA A 1 122 ? 10.991 4.845 -4.676 1.00 95.12 122 ALA A C 1
ATOM 942 O O . ALA A 1 122 ? 11.836 4.967 -3.791 1.00 95.12 122 ALA A O 1
ATOM 943 N N . THR A 1 123 ? 10.084 5.791 -4.916 1.00 95.81 123 THR A N 1
ATOM 944 C CA . THR A 1 123 ? 9.914 6.993 -4.099 1.00 95.81 123 THR A CA 1
ATOM 945 C C . THR A 1 123 ? 8.870 6.700 -3.026 1.00 95.81 123 THR A C 1
ATOM 947 O O . THR A 1 123 ? 7.671 6.686 -3.292 1.00 95.81 123 THR A O 1
ATOM 950 N N . LEU A 1 124 ? 9.333 6.422 -1.811 1.00 96.06 124 LEU A N 1
ATOM 951 C CA . LEU A 1 124 ? 8.524 5.870 -0.725 1.00 96.06 124 LEU A CA 1
ATOM 952 C C . LEU A 1 124 ? 8.321 6.904 0.394 1.00 96.06 124 LEU A C 1
ATOM 954 O O . LEU A 1 124 ? 9.105 7.852 0.501 1.00 96.06 124 LEU A O 1
ATOM 958 N N . PRO A 1 125 ? 7.304 6.740 1.262 1.00 96.31 125 PRO A N 1
ATOM 959 C CA . PRO A 1 125 ? 7.186 7.553 2.466 1.00 96.31 125 PRO A CA 1
ATOM 960 C C . PRO A 1 125 ? 8.451 7.459 3.334 1.00 96.31 125 PRO A C 1
ATOM 962 O O . PRO A 1 125 ? 8.975 6.367 3.555 1.00 96.31 125 PRO A O 1
ATOM 965 N N . SER A 1 126 ? 8.914 8.586 3.870 1.00 95.31 126 SER A N 1
ATOM 966 C CA . SER A 1 126 ? 10.056 8.643 4.786 1.00 95.31 126 SER A CA 1
ATOM 967 C C . SER A 1 126 ? 9.812 7.767 6.021 1.00 95.31 126 SER A C 1
ATOM 969 O O . SER A 1 126 ? 8.666 7.582 6.453 1.00 95.31 126 SER A O 1
ATOM 971 N N . ASP A 1 127 ? 10.885 7.215 6.593 1.00 90.50 127 ASP A N 1
ATOM 972 C CA . ASP A 1 127 ? 10.832 6.315 7.756 1.00 90.50 127 ASP A CA 1
ATOM 973 C C . ASP A 1 127 ? 9.872 5.118 7.563 1.00 90.50 127 ASP A C 1
ATOM 975 O O . ASP A 1 127 ? 9.146 4.711 8.479 1.00 90.50 127 ASP A O 1
ATOM 979 N N . CYS A 1 128 ? 9.800 4.579 6.341 1.00 94.25 128 CYS A N 1
ATOM 980 C CA . CYS A 1 128 ? 9.149 3.299 6.074 1.00 94.25 128 CYS A CA 1
ATOM 981 C C . CYS A 1 128 ? 10.150 2.141 6.150 1.00 94.25 128 CYS A C 1
ATOM 983 O O . CYS A 1 128 ? 11.344 2.299 5.898 1.00 94.25 128 CYS A O 1
ATOM 985 N N . GLU A 1 129 ? 9.644 0.961 6.495 1.00 94.69 129 GLU A N 1
ATOM 986 C CA . GLU A 1 129 ? 10.375 -0.290 6.342 1.00 94.69 129 GLU A CA 1
ATOM 987 C C . GLU A 1 129 ? 9.938 -0.941 5.031 1.00 94.69 129 GLU A C 1
ATOM 989 O O . GLU A 1 129 ? 8.745 -1.156 4.803 1.00 94.69 129 GLU A O 1
ATOM 994 N N . VAL A 1 130 ? 10.904 -1.253 4.168 1.00 93.81 130 VAL A N 1
ATOM 995 C CA . VAL A 1 130 ? 10.643 -1.985 2.928 1.00 93.81 130 VAL A CA 1
ATOM 996 C C . VAL A 1 130 ? 10.743 -3.476 3.205 1.00 93.81 130 VAL A C 1
ATOM 998 O O . VAL A 1 130 ? 11.798 -3.980 3.591 1.00 93.81 130 VAL A O 1
ATOM 1001 N N . LEU A 1 131 ? 9.639 -4.181 2.975 1.00 92.19 131 LEU A N 1
ATOM 1002 C CA . LEU A 1 131 ? 9.602 -5.636 2.969 1.00 92.19 131 LEU A CA 1
ATOM 1003 C C . LEU A 1 131 ? 9.908 -6.115 1.553 1.00 92.19 131 LEU A C 1
ATOM 1005 O O . LEU A 1 131 ? 9.263 -5.655 0.619 1.00 92.19 131 LEU A O 1
ATOM 1009 N N . TYR A 1 132 ? 10.879 -7.018 1.413 1.00 88.81 132 TYR A N 1
ATOM 1010 C CA . TYR A 1 132 ? 11.307 -7.532 0.113 1.00 88.81 132 TYR A CA 1
ATOM 1011 C C . TYR A 1 132 ? 10.767 -8.932 -0.150 1.00 88.81 132 TYR A C 1
ATOM 1013 O O . TYR A 1 132 ? 10.858 -9.820 0.704 1.00 88.81 132 TYR A O 1
ATOM 1021 N N . THR A 1 133 ? 10.303 -9.145 -1.375 1.00 85.94 133 THR A N 1
ATOM 1022 C CA . THR A 1 133 ? 9.927 -10.456 -1.902 1.00 85.94 133 THR A CA 1
ATOM 1023 C C . THR A 1 133 ? 10.992 -10.980 -2.863 1.00 85.94 133 THR A C 1
ATOM 1025 O O . THR A 1 133 ? 11.480 -10.262 -3.735 1.00 85.94 133 THR A O 1
ATOM 1028 N N . GLU A 1 134 ? 11.356 -12.257 -2.730 1.00 83.50 134 GLU A N 1
ATOM 1029 C CA . GLU A 1 134 ? 12.326 -12.893 -3.625 1.00 83.50 134 GLU A CA 1
ATOM 1030 C C . GLU A 1 134 ? 11.875 -12.800 -5.095 1.00 83.50 134 GLU A C 1
ATOM 1032 O O . GLU A 1 134 ? 10.733 -13.108 -5.435 1.00 83.50 134 GLU A O 1
ATOM 1037 N N . GLY A 1 135 ? 12.781 -12.362 -5.974 1.00 75.75 135 GLY A N 1
ATOM 1038 C CA . GLY A 1 135 ? 12.509 -12.199 -7.407 1.00 75.75 135 GLY A CA 1
ATOM 1039 C C . GLY A 1 135 ? 11.790 -10.900 -7.793 1.00 75.75 135 GLY A C 1
ATOM 1040 O O . GLY A 1 135 ? 11.618 -10.645 -8.986 1.00 75.75 135 GLY A O 1
ATOM 1041 N N . LEU A 1 136 ? 11.422 -10.060 -6.824 1.00 78.56 136 LEU A N 1
ATOM 1042 C CA . LEU A 1 136 ? 10.877 -8.723 -7.048 1.00 78.56 136 LEU A CA 1
ATOM 1043 C C . LEU A 1 136 ? 11.820 -7.649 -6.483 1.00 78.56 136 LEU A C 1
ATOM 1045 O O . LEU A 1 136 ? 12.756 -7.931 -5.736 1.00 78.56 136 LEU A O 1
ATOM 1049 N N . TRP A 1 137 ? 11.619 -6.403 -6.912 1.00 77.19 137 TRP A N 1
ATOM 1050 C CA . TRP A 1 137 ? 12.370 -5.242 -6.413 1.00 77.19 137 TRP A CA 1
ATOM 1051 C C . TRP A 1 137 ? 11.746 -4.639 -5.138 1.00 77.19 137 TRP A C 1
ATOM 1053 O O . TRP A 1 137 ? 12.412 -3.854 -4.461 1.00 77.19 137 TRP A O 1
ATOM 1063 N N . VAL A 1 138 ? 10.518 -5.062 -4.808 1.00 61.84 138 VAL A N 1
ATOM 1064 C CA . VAL A 1 138 ? 9.792 -4.944 -3.531 1.00 61.84 138 VAL A CA 1
ATOM 1065 C C . VAL A 1 138 ? 8.991 -6.225 -3.314 1.00 61.84 138 VAL A C 1
ATOM 1067 O O . VAL A 1 138 ? 8.448 -6.744 -4.312 1.00 61.84 138 VAL A O 1
#

Foldseek 3Di:
DEEEEEEAPCCVVVVDPDPPVVVVCVVCVVVVHHHPYYDYDYLDLVRLLVVVVVRCVVQDPPYYYHYHDLLALDPSSCNQVSVLVSVVFDWAQQVQLVVLVQVLQCPDVVRDDDDPSNSVSRGHTPPDDDDDDPPHSD

Secondary structure (DSSP, 8-state):
-EEEEEE-HHHHTTSS---HHHHHHHHHHTTT--EEEEEEE-S-HHHHHHHHHHHHHHH-TT-EEEEES--SSSSS--HHHHHHHHTTPPEEE-HHHHHHHHHHHHTSSS-----HHHHHTTEEETTPPPPP-TTS--

pLDDT: mean 94.9, std 4.93, range [61.84, 98.75]

Organism: Hemiselmis andersenii (NCBI:txid464988)

Sequence (138 aa):
KAALLIIGDEVLKGTVEDKNTPWLAKKLYSRGVDLVRVEVVPDDKKDVGDTLARLRAEVGPTGMVFTSGGIGPTHDDITYEAIAEASGRKLEVHEPTLALMRKFYAAKDPPQELNEQRIRMATLPSDCEVLYTEGLWV